Protein AF-A0A521Y5Y3-F1 (afdb_monomer_lite)

Sequence (90 aa):
MTMQLVERADTVRVTAGPFRTFSQIAEFQTTVARLQGVSSARIQSAQRGVLVLDVDYDGLVPLHVRLRELRDARWTQVQAAEDAVEIAVA

Structure (mmCIF, N/CA/C/O backbone):
data_AF-A0A521Y5Y3-F1
#
_entry.id   AF-A0A521Y5Y3-F1
#
loop_
_atom_site.group_PDB
_atom_site.id
_atom_site.type_symbol
_atom_site.label_atom_id
_atom_site.label_alt_id
_atom_site.label_comp_id
_atom_site.label_asym_id
_atom_site.label_entity_id
_atom_site.label_seq_id
_atom_site.pdbx_PDB_ins_code
_atom_site.Cartn_x
_atom_site.Cartn_y
_atom_site.Cartn_z
_atom_site.occupancy
_atom_site.B_iso_or_equiv
_atom_site.auth_seq_id
_atom_site.auth_comp_id
_atom_site.auth_asym_id
_atom_site.auth_atom_id
_atom_site.pdbx_PDB_model_num
ATOM 1 N N . MET A 1 1 ? 21.212 26.163 -18.662 1.00 38.28 1 MET A N 1
ATOM 2 C CA . MET A 1 1 ? 19.758 25.915 -18.710 1.00 38.28 1 MET A CA 1
ATOM 3 C C . MET A 1 1 ? 19.544 24.502 -18.207 1.00 38.28 1 MET A C 1
ATOM 5 O O . MET A 1 1 ? 19.880 23.557 -18.905 1.00 38.28 1 MET A O 1
ATOM 9 N N . THR A 1 2 ? 19.177 24.365 -16.938 1.00 37.28 2 THR A N 1
ATOM 10 C CA . THR A 1 2 ? 19.127 23.078 -16.239 1.00 37.28 2 THR A CA 1
ATOM 11 C C . THR A 1 2 ? 17.913 22.305 -16.742 1.00 37.28 2 THR A C 1
ATOM 13 O O . THR A 1 2 ? 16.783 22.668 -16.427 1.00 37.28 2 THR A O 1
ATOM 16 N N . MET A 1 3 ? 18.128 21.281 -17.570 1.00 36.53 3 MET A N 1
ATOM 17 C CA . MET A 1 3 ? 17.086 20.299 -17.867 1.00 36.53 3 MET A CA 1
ATOM 18 C C . MET A 1 3 ? 16.842 19.514 -16.577 1.00 36.53 3 MET A C 1
ATOM 20 O O . MET A 1 3 ? 17.604 18.611 -16.247 1.00 36.53 3 MET A O 1
ATOM 24 N N . GLN A 1 4 ? 15.812 19.890 -15.817 1.00 40.62 4 GLN A N 1
ATOM 25 C CA . GLN A 1 4 ? 15.213 18.971 -14.857 1.00 40.62 4 GLN A CA 1
ATOM 26 C C . GLN A 1 4 ? 14.518 17.892 -15.680 1.00 40.62 4 GLN A C 1
ATOM 28 O O . GLN A 1 4 ? 13.394 18.072 -16.148 1.00 40.62 4 GLN A O 1
ATOM 33 N N . LEU A 1 5 ? 15.235 16.796 -15.914 1.00 38.81 5 LEU A N 1
ATOM 34 C CA . LEU A 1 5 ? 14.633 15.537 -16.304 1.00 38.81 5 LEU A CA 1
ATOM 35 C C . LEU A 1 5 ? 13.764 15.119 -15.113 1.00 38.81 5 LEU A C 1
ATOM 37 O O . LEU A 1 5 ? 14.256 14.578 -14.129 1.00 38.81 5 LEU A O 1
ATOM 41 N N . VAL A 1 6 ? 12.487 15.492 -15.142 1.00 43.88 6 VAL A N 1
ATOM 42 C CA . VAL A 1 6 ? 11.495 14.878 -14.265 1.00 43.88 6 VAL A CA 1
ATOM 43 C C . VAL A 1 6 ? 11.309 13.485 -14.846 1.00 43.88 6 VAL A C 1
ATOM 45 O O . VAL A 1 6 ? 10.534 13.313 -15.787 1.00 43.88 6 VAL A O 1
ATOM 48 N N . GLU A 1 7 ? 12.106 12.526 -14.372 1.00 42.00 7 GLU A N 1
ATOM 49 C CA . GLU A 1 7 ? 11.787 11.107 -14.515 1.00 42.00 7 GLU A CA 1
ATOM 50 C C . GLU A 1 7 ? 10.330 10.966 -14.070 1.00 42.00 7 GLU A C 1
ATOM 52 O O . GLU A 1 7 ? 9.974 11.276 -12.929 1.00 42.00 7 GLU A O 1
ATOM 57 N N . ARG A 1 8 ? 9.441 10.683 -15.028 1.00 49.34 8 ARG A N 1
ATOM 58 C CA . ARG A 1 8 ? 8.030 10.490 -14.725 1.00 49.34 8 ARG A CA 1
ATOM 59 C C . ARG A 1 8 ? 7.945 9.172 -13.976 1.00 49.34 8 ARG A C 1
ATOM 61 O O . ARG A 1 8 ? 7.946 8.128 -14.608 1.00 49.34 8 ARG A O 1
ATOM 68 N N . ALA A 1 9 ? 7.892 9.235 -12.652 1.00 59.03 9 ALA A N 1
ATOM 69 C CA . ALA A 1 9 ? 7.366 8.122 -11.883 1.00 59.03 9 ALA A CA 1
ATOM 70 C C . ALA A 1 9 ? 5.948 7.851 -12.402 1.00 59.03 9 ALA A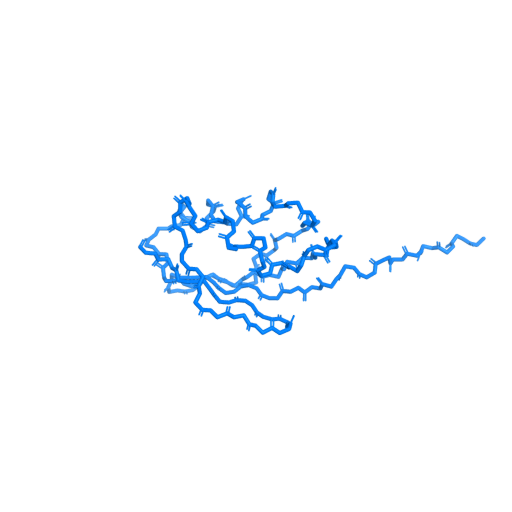 C 1
ATOM 72 O O . ALA A 1 9 ? 5.129 8.777 -12.469 1.00 59.03 9 ALA A O 1
ATOM 73 N N . ASP A 1 10 ? 5.675 6.617 -12.812 1.00 80.00 10 ASP A N 1
ATOM 74 C CA . ASP A 1 10 ? 4.334 6.231 -13.222 1.00 80.00 10 ASP A CA 1
ATOM 75 C C . ASP A 1 10 ? 3.461 6.181 -11.963 1.00 80.00 10 ASP A C 1
ATOM 77 O O . ASP A 1 10 ? 3.749 5.469 -10.994 1.00 80.00 10 ASP A O 1
ATOM 81 N N . THR A 1 11 ? 2.415 7.011 -11.935 1.00 87.00 11 THR A N 1
ATOM 82 C CA . THR A 1 11 ? 1.456 7.023 -10.830 1.00 87.00 11 THR A CA 1
ATOM 83 C C . THR A 1 11 ? 0.487 5.861 -11.011 1.00 87.00 11 THR A C 1
ATOM 85 O O . THR A 1 11 ? -0.347 5.870 -11.914 1.00 87.00 11 THR A O 1
ATOM 88 N N . VAL A 1 12 ? 0.557 4.882 -10.114 1.00 88.19 12 VAL A N 1
ATOM 89 C CA . VAL A 1 12 ? -0.322 3.711 -10.091 1.00 88.19 12 VAL A CA 1
ATOM 90 C C . VAL A 1 12 ? -1.391 3.890 -9.021 1.00 88.19 12 VAL A C 1
ATOM 92 O O . VAL A 1 12 ? -1.092 4.230 -7.872 1.00 88.19 12 VAL A O 1
ATOM 95 N N . ARG A 1 13 ? -2.652 3.611 -9.362 1.00 90.88 13 ARG A N 1
ATOM 96 C CA . ARG A 1 13 ? -3.747 3.649 -8.389 1.00 90.88 13 ARG A CA 1
ATOM 97 C C . ARG A 1 13 ? -3.849 2.326 -7.637 1.00 90.88 13 ARG A C 1
ATOM 99 O O . ARG A 1 13 ? -4.022 1.273 -8.240 1.00 90.88 13 ARG A O 1
ATOM 106 N N . VAL A 1 14 ? -3.827 2.370 -6.310 1.00 89.38 14 VAL A N 1
ATOM 107 C CA . VAL A 1 14 ? -4.010 1.188 -5.457 1.00 89.38 14 VAL A CA 1
ATOM 108 C C . VAL A 1 14 ? -5.284 1.338 -4.638 1.00 89.38 14 VAL A C 1
ATOM 110 O O . VAL A 1 14 ? -5.401 2.252 -3.828 1.00 89.38 14 VAL A O 1
ATOM 113 N N . THR A 1 15 ? -6.227 0.421 -4.815 1.00 90.38 15 THR A N 1
ATOM 114 C CA . THR A 1 15 ? -7.452 0.333 -4.016 1.00 90.38 15 THR A CA 1
ATOM 115 C C . THR A 1 15 ? -7.327 -0.824 -3.034 1.00 90.38 15 THR A C 1
ATOM 117 O O . THR A 1 15 ? -7.017 -1.942 -3.432 1.00 90.38 15 THR A O 1
ATOM 120 N N . ALA A 1 16 ? -7.566 -0.581 -1.748 1.00 88.38 16 ALA A N 1
ATOM 121 C CA . ALA A 1 16 ? -7.478 -1.597 -0.706 1.00 88.38 16 ALA A CA 1
ATOM 122 C C . ALA A 1 16 ? -8.677 -1.543 0.249 1.00 88.38 16 ALA A C 1
ATOM 124 O O . ALA A 1 16 ? -9.121 -0.462 0.626 1.00 88.38 16 ALA A O 1
ATOM 125 N N . GLY A 1 17 ? -9.204 -2.690 0.673 1.00 86.69 17 GLY A N 1
ATOM 126 C CA . GLY A 1 17 ? -10.282 -2.754 1.665 1.00 86.69 17 GLY A CA 1
ATOM 127 C C . GLY A 1 17 ? -11.026 -4.096 1.690 1.00 86.69 17 GLY A C 1
ATOM 128 O O . GLY A 1 17 ? -10.687 -4.994 0.928 1.00 86.69 17 GLY A O 1
ATOM 129 N N . PRO A 1 18 ? -12.042 -4.258 2.554 1.00 87.81 18 PRO A N 1
ATOM 130 C CA . PRO A 1 18 ? -12.478 -3.296 3.558 1.00 87.81 18 PRO A CA 1
ATOM 131 C C . PRO A 1 18 ? -11.605 -3.339 4.828 1.00 87.81 18 PRO A C 1
ATOM 133 O O . PRO A 1 18 ? -11.456 -4.367 5.481 1.00 87.81 18 PRO A O 1
ATOM 136 N N . PHE A 1 19 ? -11.075 -2.193 5.234 1.00 86.00 19 PHE A N 1
ATOM 137 C CA . PHE A 1 19 ? -10.470 -1.951 6.538 1.00 86.00 19 PHE A CA 1
ATOM 138 C C . PHE A 1 19 ? -11.550 -1.767 7.609 1.00 86.00 19 PHE A C 1
ATOM 140 O O . PHE A 1 19 ? -12.554 -1.086 7.395 1.00 86.00 19 PHE A O 1
ATOM 147 N N . ARG A 1 20 ? -11.317 -2.336 8.794 1.00 85.69 20 ARG A N 1
ATOM 148 C CA . ARG A 1 20 ? -12.215 -2.237 9.955 1.00 85.69 20 ARG A CA 1
ATOM 149 C C . ARG A 1 20 ? -11.869 -1.064 10.867 1.00 85.69 20 ARG A C 1
ATOM 151 O O . ARG A 1 20 ? -12.728 -0.606 11.613 1.00 85.69 20 ARG A O 1
ATOM 158 N N . THR A 1 21 ? -10.625 -0.585 10.831 1.00 85.75 21 THR A N 1
ATOM 159 C CA . THR A 1 21 ? -10.166 0.533 11.665 1.00 85.75 21 THR A CA 1
ATOM 160 C C . THR A 1 21 ? -9.278 1.503 10.889 1.00 85.75 21 THR A C 1
ATOM 162 O O . THR A 1 21 ? -8.582 1.125 9.946 1.00 85.75 21 THR A O 1
ATOM 165 N N . PHE A 1 22 ? -9.245 2.765 11.330 1.00 84.50 22 PHE A N 1
ATOM 166 C CA . PHE A 1 22 ? -8.321 3.773 10.795 1.00 84.50 22 PHE A CA 1
ATOM 167 C C . PHE A 1 22 ? -6.849 3.389 10.992 1.00 84.50 22 PHE A C 1
ATOM 169 O O . PHE A 1 22 ? -6.011 3.713 10.155 1.00 84.50 22 PHE A O 1
ATOM 176 N N . SER A 1 23 ? -6.531 2.652 12.060 1.00 86.88 23 SER A N 1
ATOM 177 C CA . SER A 1 23 ? -5.178 2.148 12.298 1.00 86.88 23 SER A CA 1
ATOM 178 C C . SER A 1 23 ? -4.723 1.187 11.199 1.00 86.88 23 SER A C 1
ATOM 180 O O . SER A 1 23 ? -3.578 1.281 10.775 1.00 86.88 23 SER A O 1
ATOM 182 N N . GLN A 1 24 ? -5.609 0.324 10.683 1.00 85.56 24 GLN A N 1
ATOM 183 C CA . GLN A 1 24 ? -5.266 -0.567 9.566 1.00 85.56 24 GLN A CA 1
ATOM 184 C C . GLN A 1 24 ? -5.019 0.207 8.264 1.00 85.56 24 GLN A C 1
ATOM 186 O O . GLN A 1 24 ? -4.131 -0.159 7.501 1.00 85.56 24 GLN A O 1
ATOM 191 N N . ILE A 1 25 ? -5.764 1.292 8.029 1.00 87.44 25 ILE A N 1
ATOM 192 C CA . ILE A 1 25 ? -5.546 2.186 6.881 1.00 87.44 25 ILE A CA 1
ATOM 193 C C . ILE A 1 25 ? -4.152 2.821 6.958 1.00 87.44 25 ILE A C 1
ATOM 195 O O . ILE A 1 25 ? -3.398 2.776 5.987 1.00 87.44 25 ILE A O 1
ATOM 199 N N . ALA A 1 26 ? -3.796 3.383 8.116 1.00 88.25 26 ALA A N 1
ATOM 200 C CA . ALA A 1 26 ? -2.493 4.013 8.329 1.00 88.25 26 ALA A CA 1
ATOM 201 C C . ALA A 1 26 ? -1.336 3.000 8.239 1.00 88.25 26 ALA A C 1
ATOM 203 O O . ALA A 1 26 ? -0.305 3.286 7.628 1.00 88.25 26 ALA A O 1
ATOM 204 N N . GLU A 1 27 ? -1.515 1.802 8.805 1.00 88.06 27 GLU A N 1
ATOM 205 C CA . GLU A 1 27 ? -0.563 0.689 8.716 1.00 88.06 27 GLU A CA 1
ATOM 206 C C . GLU A 1 27 ? -0.343 0.264 7.259 1.00 88.06 27 GLU A C 1
ATOM 208 O O . GLU A 1 27 ? 0.802 0.133 6.821 1.00 88.06 27 GLU A O 1
ATOM 213 N N . PHE A 1 28 ? -1.420 0.117 6.484 1.00 88.00 28 PHE A N 1
ATOM 214 C CA . PHE A 1 28 ? -1.342 -0.246 5.074 1.00 88.00 28 PHE A CA 1
ATOM 215 C C . PHE A 1 28 ? -0.649 0.841 4.244 1.00 88.00 28 PHE A C 1
ATOM 217 O O . PHE A 1 28 ? 0.299 0.543 3.522 1.00 88.00 28 PHE A O 1
ATOM 224 N N . GLN A 1 29 ? -1.048 2.109 4.388 1.00 90.38 29 GLN A N 1
ATOM 225 C CA . GLN A 1 29 ? -0.420 3.224 3.673 1.00 90.38 29 GLN A CA 1
ATOM 226 C C . GLN A 1 29 ? 1.077 3.339 4.001 1.00 90.38 29 GLN A C 1
ATOM 228 O O . GLN A 1 29 ? 1.896 3.494 3.097 1.00 90.38 29 GLN A O 1
ATOM 233 N N . THR A 1 30 ? 1.449 3.188 5.275 1.00 90.62 30 THR A N 1
ATOM 234 C CA . THR A 1 30 ? 2.856 3.181 5.709 1.00 90.62 30 THR A CA 1
ATOM 235 C C . THR A 1 30 ? 3.623 2.003 5.117 1.00 90.62 30 THR A C 1
ATOM 237 O O . THR A 1 30 ? 4.773 2.152 4.712 1.00 90.62 30 THR A O 1
ATOM 240 N N . THR A 1 31 ? 2.998 0.828 5.061 1.00 89.00 31 THR A N 1
ATOM 241 C CA . THR A 1 31 ? 3.596 -0.376 4.478 1.00 89.00 31 THR A CA 1
ATOM 242 C C . THR A 1 31 ? 3.859 -0.196 2.984 1.00 89.00 31 THR A C 1
ATOM 244 O O . THR A 1 31 ? 4.970 -0.457 2.533 1.00 89.00 31 THR A O 1
ATOM 247 N N . VAL A 1 32 ? 2.883 0.323 2.232 1.00 89.06 32 VAL A N 1
ATOM 248 C CA . VAL A 1 32 ? 3.038 0.629 0.800 1.00 89.06 32 VAL A CA 1
ATOM 249 C C . VAL A 1 32 ? 4.133 1.673 0.580 1.00 89.06 32 VAL A C 1
ATOM 251 O O . VAL A 1 32 ? 4.992 1.474 -0.271 1.00 89.06 32 VAL A O 1
ATOM 254 N N . ALA A 1 33 ? 4.173 2.736 1.388 1.00 91.50 33 ALA A N 1
ATOM 255 C CA . ALA A 1 33 ? 5.197 3.781 1.294 1.00 91.50 33 ALA A CA 1
ATOM 256 C C . ALA A 1 33 ? 6.631 3.280 1.558 1.00 91.50 33 ALA A C 1
ATOM 258 O O . ALA A 1 33 ? 7.591 3.952 1.195 1.00 91.50 33 ALA A O 1
ATOM 259 N N . ARG A 1 34 ? 6.789 2.123 2.212 1.00 90.81 34 ARG A N 1
ATOM 260 C CA . ARG A 1 34 ? 8.091 1.501 2.500 1.00 90.81 34 ARG A CA 1
ATOM 261 C C . ARG A 1 34 ? 8.528 0.485 1.445 1.00 90.81 34 ARG A C 1
ATOM 263 O O . ARG A 1 34 ? 9.629 -0.051 1.561 1.00 90.81 34 ARG A O 1
ATOM 270 N N . LEU A 1 35 ? 7.692 0.188 0.449 1.00 88.50 35 LEU A N 1
ATOM 271 C CA . LEU A 1 35 ? 8.060 -0.733 -0.621 1.00 88.50 35 LEU A CA 1
ATOM 272 C C . LEU A 1 35 ? 9.187 -0.150 -1.476 1.00 88.50 35 LEU A C 1
ATOM 274 O O . LEU A 1 35 ? 9.198 1.030 -1.822 1.00 88.50 35 LEU A O 1
ATOM 278 N N . GLN A 1 36 ? 10.124 -1.008 -1.870 1.00 89.31 36 GLN A N 1
ATOM 279 C CA . GLN A 1 36 ? 11.212 -0.608 -2.752 1.00 89.31 36 GLN A CA 1
ATOM 280 C C . GLN A 1 36 ? 10.663 -0.137 -4.110 1.00 89.31 36 GLN A C 1
ATOM 282 O O . GLN A 1 36 ? 9.911 -0.859 -4.773 1.00 89.31 36 GLN A O 1
ATOM 287 N N . GLY A 1 37 ? 11.091 1.053 -4.535 1.00 89.56 37 GLY A N 1
ATOM 288 C CA . GLY A 1 37 ? 10.650 1.696 -5.776 1.00 89.56 37 GLY A CA 1
ATOM 289 C C . GLY A 1 37 ? 9.441 2.617 -5.603 1.00 89.56 37 GLY A C 1
ATOM 290 O O . GLY A 1 37 ? 9.103 3.328 -6.540 1.00 89.56 37 GLY A O 1
ATOM 291 N N . VAL A 1 38 ? 8.807 2.654 -4.425 1.00 91.56 38 VAL A N 1
ATOM 292 C CA . VAL A 1 38 ? 7.788 3.666 -4.115 1.00 91.56 38 VAL A CA 1
ATOM 293 C C . VAL A 1 38 ? 8.486 4.955 -3.696 1.00 91.56 38 VAL A C 1
ATOM 295 O O . VAL A 1 38 ? 9.222 4.977 -2.712 1.00 91.56 38 VAL A O 1
ATOM 298 N N . SER A 1 39 ? 8.244 6.036 -4.434 1.00 91.69 39 SER A N 1
ATOM 299 C CA . SER A 1 39 ? 8.729 7.375 -4.080 1.00 91.69 39 SER A CA 1
ATOM 300 C C . SER A 1 39 ? 7.697 8.159 -3.265 1.00 91.69 39 SER A C 1
ATOM 302 O O . SER A 1 39 ? 8.057 9.010 -2.450 1.00 91.69 39 SER A O 1
ATOM 304 N N . SER A 1 40 ? 6.409 7.854 -3.445 1.00 91.81 40 SER A N 1
ATOM 305 C CA . SER A 1 40 ? 5.297 8.516 -2.763 1.00 91.81 40 SER A CA 1
ATOM 306 C C . SER A 1 40 ? 4.061 7.616 -2.732 1.00 91.81 40 SER A C 1
ATOM 308 O O . SER A 1 40 ? 3.781 6.904 -3.691 1.00 91.81 40 SER A O 1
ATOM 310 N N . ALA A 1 41 ? 3.299 7.660 -1.636 1.00 91.62 41 ALA A N 1
ATOM 311 C CA . ALA A 1 41 ? 2.011 6.977 -1.498 1.00 91.62 41 ALA A CA 1
ATOM 312 C C . ALA A 1 41 ? 0.998 7.924 -0.837 1.00 91.62 41 ALA A C 1
ATOM 314 O O . ALA A 1 41 ? 0.986 8.103 0.388 1.00 91.62 41 ALA A O 1
ATOM 315 N N . ARG A 1 42 ? 0.166 8.563 -1.663 1.00 93.56 42 ARG A N 1
ATOM 316 C CA . ARG A 1 42 ? -0.779 9.609 -1.253 1.00 93.56 42 ARG A CA 1
ATOM 317 C C . ARG A 1 42 ? -2.194 9.066 -1.177 1.00 93.56 42 ARG A C 1
ATOM 319 O O . ARG A 1 42 ? -2.653 8.383 -2.084 1.00 93.56 42 ARG A O 1
ATOM 326 N N . ILE A 1 43 ? -2.905 9.413 -0.109 1.00 92.75 43 ILE A N 1
ATOM 327 C CA . ILE A 1 43 ? -4.316 9.056 0.040 1.00 92.75 43 ILE A CA 1
ATOM 328 C C . ILE A 1 43 ? -5.154 9.953 -0.874 1.00 92.75 43 ILE A C 1
ATOM 330 O O . ILE A 1 43 ? -5.217 11.161 -0.664 1.00 92.75 43 ILE A O 1
ATOM 334 N N . GLN A 1 44 ? -5.816 9.344 -1.857 1.00 93.69 44 GLN A N 1
ATOM 335 C CA . GLN A 1 44 ? -6.839 9.982 -2.691 1.00 93.69 44 GLN A CA 1
ATOM 336 C C . GLN A 1 44 ? -8.175 10.031 -1.955 1.00 93.69 44 GLN A C 1
ATOM 338 O O . GLN A 1 44 ? -8.822 11.071 -1.858 1.00 93.69 44 GLN A O 1
ATOM 343 N N . SER A 1 45 ? -8.601 8.884 -1.423 1.00 91.88 45 SER A N 1
ATOM 344 C CA . SER A 1 45 ? -9.851 8.777 -0.679 1.00 91.88 45 SER A CA 1
ATOM 345 C C . SER A 1 45 ? -9.811 7.624 0.316 1.00 91.88 45 SER A C 1
ATOM 347 O O . SER A 1 45 ? -9.137 6.620 0.100 1.00 91.88 45 SER A O 1
ATOM 349 N N . ALA A 1 46 ? -10.543 7.774 1.417 1.00 88.81 46 ALA A N 1
ATOM 350 C CA . ALA A 1 46 ? -10.765 6.722 2.398 1.00 88.81 46 ALA A CA 1
ATOM 351 C C . ALA A 1 46 ? -12.237 6.763 2.821 1.00 88.81 46 ALA A C 1
ATOM 353 O O . ALA A 1 46 ? -12.650 7.654 3.562 1.00 88.81 46 ALA A O 1
ATOM 354 N N . GLN A 1 47 ? -13.057 5.846 2.307 1.00 88.06 47 GLN A N 1
ATOM 355 C CA . GLN A 1 47 ? -14.502 5.839 2.547 1.00 88.06 47 GLN A CA 1
ATOM 356 C C . GLN A 1 47 ? -15.014 4.418 2.752 1.00 88.06 47 GLN A C 1
ATOM 358 O O . GLN A 1 47 ? -14.652 3.509 2.015 1.00 88.06 47 GLN A O 1
ATOM 363 N N . ARG A 1 48 ? -15.894 4.225 3.746 1.00 87.00 48 ARG A N 1
ATOM 364 C CA . ARG A 1 48 ? -16.549 2.931 4.035 1.00 87.00 48 ARG A CA 1
ATOM 365 C C . ARG A 1 48 ? -15.566 1.753 4.178 1.00 87.00 48 ARG A C 1
ATOM 367 O O . ARG A 1 48 ? -15.863 0.641 3.760 1.00 87.00 48 ARG A O 1
ATOM 374 N N . GLY A 1 49 ? -14.388 2.008 4.751 1.00 84.50 49 GLY A N 1
ATOM 375 C CA . GLY A 1 49 ? -13.334 1.002 4.894 1.00 84.50 49 GLY A CA 1
ATOM 376 C C . GLY A 1 49 ? -12.544 0.730 3.611 1.00 84.50 49 GLY A C 1
ATOM 377 O O . GLY A 1 49 ? -11.657 -0.105 3.629 1.00 84.50 49 GLY A O 1
ATOM 378 N N . VAL A 1 50 ? -12.798 1.418 2.503 1.00 87.62 50 VAL A N 1
ATOM 379 C CA . VAL A 1 50 ? -11.983 1.317 1.287 1.00 87.62 50 VAL A CA 1
ATOM 380 C C . VAL A 1 50 ? -11.019 2.496 1.231 1.00 87.62 50 VAL A C 1
ATOM 382 O O . VAL A 1 50 ? -11.424 3.640 1.436 1.00 87.62 50 VAL A O 1
ATOM 385 N N . LEU A 1 51 ? -9.748 2.214 0.967 1.00 90.25 51 LEU A N 1
ATOM 386 C CA . LEU A 1 51 ? -8.677 3.178 0.753 1.00 90.25 51 LEU A CA 1
ATOM 387 C C . LEU A 1 51 ? -8.296 3.188 -0.723 1.00 90.25 51 LEU A C 1
ATOM 389 O O . LEU A 1 51 ? -8.067 2.132 -1.301 1.00 90.25 51 LEU A O 1
ATOM 393 N N . VAL A 1 52 ? -8.154 4.374 -1.299 1.00 91.88 52 VAL A N 1
ATOM 394 C CA . VAL A 1 52 ? -7.558 4.578 -2.619 1.00 91.88 52 VAL A CA 1
ATOM 395 C C . VAL A 1 52 ? -6.287 5.398 -2.439 1.00 91.88 52 VAL A C 1
ATOM 397 O O . VAL A 1 52 ? -6.324 6.488 -1.858 1.00 91.88 52 VAL A O 1
ATOM 400 N N . LEU A 1 53 ? -5.172 4.867 -2.929 1.00 92.69 53 LEU A N 1
ATOM 401 C CA . LEU A 1 53 ? -3.861 5.499 -2.940 1.00 92.69 53 LEU A CA 1
ATOM 402 C C . LEU A 1 53 ? -3.443 5.819 -4.374 1.00 92.69 53 LEU A C 1
ATOM 404 O O . LEU A 1 53 ? -3.599 4.980 -5.258 1.00 92.69 53 LEU A O 1
ATOM 408 N N . ASP A 1 54 ? -2.851 6.990 -4.569 1.00 93.75 54 ASP A N 1
ATOM 409 C CA . ASP A 1 54 ? -1.997 7.264 -5.721 1.00 93.75 54 ASP A CA 1
ATOM 410 C C . ASP A 1 54 ? -0.552 6.973 -5.296 1.00 93.75 54 ASP A C 1
ATOM 412 O O . ASP A 1 54 ? -0.042 7.571 -4.339 1.00 93.75 54 ASP A O 1
ATOM 416 N N . VAL A 1 55 ? 0.081 6.013 -5.968 1.00 92.25 55 VAL A N 1
ATOM 417 C CA . VAL A 1 55 ? 1.434 5.547 -5.664 1.00 92.25 55 VAL A CA 1
ATOM 418 C C . VAL A 1 55 ? 2.354 5.931 -6.808 1.00 92.25 55 VAL A C 1
ATOM 420 O O . VAL A 1 55 ? 2.215 5.409 -7.908 1.00 92.25 55 VAL A O 1
ATOM 423 N N . ASP A 1 56 ? 3.301 6.823 -6.543 1.00 92.88 56 ASP A N 1
ATOM 424 C CA . ASP A 1 56 ? 4.325 7.179 -7.520 1.00 92.88 56 ASP A CA 1
ATOM 425 C C . ASP A 1 56 ? 5.423 6.105 -7.450 1.00 92.88 56 ASP A C 1
ATOM 427 O O . ASP A 1 56 ? 6.087 5.941 -6.416 1.00 92.88 56 ASP A O 1
ATOM 431 N N . TYR A 1 57 ? 5.562 5.325 -8.525 1.00 88.69 57 TYR A N 1
ATOM 432 C CA . TYR A 1 57 ? 6.406 4.133 -8.563 1.00 88.69 57 TYR A CA 1
ATOM 433 C C . TYR A 1 57 ? 7.455 4.210 -9.674 1.00 88.69 57 TYR A C 1
ATOM 435 O O . TYR A 1 57 ? 7.138 4.508 -10.820 1.00 88.69 57 TYR A O 1
ATOM 443 N N . ASP A 1 58 ? 8.702 3.905 -9.321 1.00 88.62 58 ASP A N 1
ATOM 444 C CA . ASP A 1 58 ? 9.863 3.903 -10.223 1.00 88.62 58 ASP A CA 1
ATOM 445 C C . ASP A 1 58 ? 10.747 2.663 -9.981 1.00 88.62 58 ASP A C 1
ATOM 447 O O . ASP A 1 58 ? 11.975 2.691 -9.926 1.00 88.62 58 ASP A O 1
ATOM 451 N N . GLY A 1 59 ? 10.106 1.530 -9.691 1.00 84.94 59 GLY A N 1
ATOM 452 C CA . GLY A 1 59 ? 10.808 0.270 -9.492 1.00 84.94 59 GLY A CA 1
ATOM 453 C C . GLY A 1 59 ? 10.877 -0.570 -10.762 1.00 84.94 59 GLY A C 1
ATOM 454 O O . GLY A 1 59 ? 9.933 -0.644 -11.539 1.00 84.94 59 GLY A O 1
ATOM 455 N N . LEU A 1 60 ? 11.979 -1.310 -10.909 1.00 84.81 60 LEU A N 1
ATOM 456 C CA . LEU A 1 60 ? 12.173 -2.274 -12.004 1.00 84.81 60 LEU A CA 1
ATOM 457 C C . LEU A 1 60 ? 11.162 -3.433 -11.988 1.00 84.81 60 LEU A C 1
ATOM 459 O O . LEU A 1 60 ? 10.935 -4.087 -13.002 1.00 84.81 60 LEU A O 1
ATOM 463 N N . VAL A 1 61 ? 10.605 -3.737 -10.815 1.00 85.25 61 VAL A N 1
ATOM 464 C CA . VAL A 1 61 ? 9.629 -4.812 -10.618 1.00 85.25 61 VAL A CA 1
ATOM 465 C C . VAL A 1 61 ? 8.245 -4.178 -10.596 1.00 85.25 61 VAL A C 1
ATOM 467 O O . VAL A 1 61 ? 8.053 -3.288 -9.785 1.00 85.25 61 VAL A O 1
ATOM 470 N N . PRO A 1 62 ? 7.252 -4.631 -11.376 1.00 84.38 62 PRO A N 1
ATOM 471 C CA . PRO A 1 62 ? 5.926 -4.019 -11.355 1.00 84.38 62 PRO A CA 1
ATOM 472 C C . PRO A 1 62 ? 5.336 -3.924 -9.939 1.00 84.38 62 PRO A C 1
ATOM 474 O O . PRO A 1 62 ? 5.397 -4.892 -9.173 1.00 84.38 62 PRO A O 1
ATOM 477 N N . LEU A 1 63 ? 4.716 -2.788 -9.597 1.00 83.62 63 LEU A N 1
ATOM 478 C CA . LEU A 1 63 ? 4.186 -2.532 -8.249 1.00 83.62 63 LEU A CA 1
ATOM 479 C C . LEU A 1 63 ? 3.243 -3.645 -7.770 1.00 83.62 63 LEU A C 1
ATOM 481 O O . LEU A 1 63 ? 3.317 -4.073 -6.621 1.00 83.62 63 LEU A O 1
ATOM 485 N N . HIS A 1 64 ? 2.400 -4.177 -8.658 1.00 81.75 64 HIS A N 1
ATOM 486 C CA . HIS A 1 64 ? 1.493 -5.274 -8.326 1.00 81.75 64 HIS A CA 1
ATOM 487 C C . HIS A 1 64 ? 2.224 -6.558 -7.903 1.00 81.75 64 HIS A C 1
ATOM 489 O O . HIS A 1 64 ? 1.636 -7.357 -7.191 1.00 81.75 64 HIS A O 1
ATOM 495 N N . VAL A 1 65 ? 3.471 -6.787 -8.328 1.00 82.38 65 VAL A N 1
ATOM 496 C CA . VAL A 1 65 ? 4.292 -7.921 -7.871 1.00 82.38 65 VAL A CA 1
ATOM 497 C C . VAL A 1 65 ? 4.835 -7.637 -6.474 1.00 82.38 65 VAL A C 1
ATOM 499 O O . VAL A 1 65 ? 4.753 -8.505 -5.611 1.00 82.38 65 VAL A O 1
ATOM 502 N N . ARG A 1 66 ? 5.302 -6.409 -6.213 1.00 84.19 66 ARG A N 1
ATOM 503 C CA . ARG A 1 66 ? 5.755 -5.986 -4.875 1.00 84.19 66 ARG A CA 1
ATOM 504 C C . ARG A 1 66 ? 4.637 -6.021 -3.841 1.00 84.19 66 ARG A C 1
ATOM 506 O O . ARG A 1 66 ? 4.846 -6.461 -2.718 1.00 84.19 66 ARG A O 1
ATOM 513 N N . LEU A 1 67 ? 3.424 -5.639 -4.226 1.00 81.50 67 LEU A N 1
ATOM 514 C CA . LEU A 1 67 ? 2.254 -5.728 -3.354 1.00 81.50 67 LEU A CA 1
ATOM 515 C C . LEU A 1 67 ? 1.903 -7.183 -2.991 1.00 81.50 67 LEU A C 1
ATOM 517 O O . LEU A 1 67 ? 1.375 -7.413 -1.905 1.00 81.50 67 LEU A O 1
ATOM 521 N N . ARG A 1 68 ? 2.271 -8.184 -3.812 1.00 76.56 68 ARG A N 1
ATOM 522 C CA . ARG A 1 68 ? 2.136 -9.608 -3.437 1.00 76.56 68 ARG A CA 1
ATOM 523 C C . ARG A 1 68 ? 3.099 -10.018 -2.333 1.00 76.56 68 ARG A C 1
ATOM 525 O O . ARG A 1 68 ? 2.763 -10.931 -1.589 1.00 76.56 68 ARG A O 1
ATOM 532 N N . GLU A 1 69 ? 4.249 -9.360 -2.192 1.00 73.75 69 GLU A N 1
ATOM 533 C CA . GLU A 1 69 ? 5.181 -9.614 -1.082 1.00 73.75 69 GLU A CA 1
ATOM 534 C C . GLU A 1 69 ? 4.547 -9.225 0.269 1.00 73.75 69 GLU A C 1
ATOM 536 O O . GLU A 1 69 ? 4.878 -9.798 1.303 1.00 73.75 69 GLU A O 1
ATOM 541 N N . LEU A 1 70 ? 3.548 -8.328 0.269 1.00 71.19 70 LEU A N 1
ATOM 542 C CA . LEU A 1 70 ? 2.760 -7.991 1.462 1.00 71.19 70 LEU A CA 1
ATOM 543 C C . LEU A 1 70 ? 1.766 -9.093 1.875 1.00 71.19 70 LEU A C 1
ATOM 545 O O . LEU A 1 70 ? 1.217 -9.049 2.984 1.00 71.19 70 LEU A O 1
ATOM 549 N N . ARG A 1 71 ? 1.518 -10.076 0.998 1.00 60.97 71 ARG A N 1
ATOM 550 C CA . ARG A 1 71 ? 0.543 -11.154 1.215 1.00 60.97 71 ARG A CA 1
ATOM 551 C C . ARG A 1 71 ? 0.931 -12.088 2.348 1.00 60.97 71 ARG A C 1
ATOM 553 O O . ARG A 1 71 ? 0.047 -12.583 3.040 1.00 60.97 71 ARG A O 1
ATOM 560 N N . ASP A 1 72 ? 2.224 -12.260 2.588 1.00 54.41 72 ASP A N 1
ATOM 561 C CA . ASP A 1 72 ? 2.708 -13.096 3.687 1.00 54.41 72 ASP A CA 1
ATOM 562 C C . ASP A 1 72 ? 2.525 -12.418 5.062 1.00 54.41 72 ASP A C 1
ATOM 564 O O . ASP A 1 72 ? 2.681 -13.071 6.091 1.00 54.41 72 ASP A O 1
ATOM 568 N N . ALA A 1 73 ? 2.140 -11.130 5.099 1.00 53.84 73 ALA A N 1
ATOM 569 C CA . ALA A 1 73 ? 2.026 -10.351 6.333 1.00 53.84 73 ALA A CA 1
ATOM 570 C C . ALA A 1 73 ? 0.583 -10.099 6.820 1.00 53.84 73 ALA A C 1
ATOM 572 O O . ALA A 1 73 ? 0.370 -10.105 8.032 1.00 53.84 73 ALA A O 1
ATOM 573 N N . ARG A 1 74 ? -0.405 -9.848 5.936 1.00 61.78 74 ARG A N 1
ATOM 574 C CA . ARG A 1 74 ? -1.820 -9.600 6.340 1.00 61.78 74 ARG A CA 1
ATOM 575 C C . ARG A 1 74 ? -2.824 -9.338 5.205 1.00 61.78 74 ARG A C 1
ATOM 577 O O . ARG A 1 74 ? -4.027 -9.348 5.455 1.00 61.78 74 ARG A O 1
ATOM 584 N N . TRP A 1 75 ? -2.365 -9.013 3.993 1.00 68.81 75 TRP A N 1
ATOM 585 C CA . TRP A 1 75 ? -3.189 -8.355 2.965 1.00 68.81 75 TRP A CA 1
ATOM 586 C C . TRP A 1 75 ? -3.305 -9.220 1.704 1.00 68.81 75 TRP A C 1
ATOM 588 O O . TRP A 1 75 ? -2.298 -9.590 1.113 1.00 68.81 75 TRP A O 1
ATOM 598 N N . THR A 1 76 ? -4.515 -9.555 1.258 1.00 63.50 76 THR A N 1
ATOM 599 C CA . THR A 1 76 ? -4.715 -10.459 0.113 1.00 63.50 76 THR A CA 1
ATOM 600 C C . THR A 1 76 ? -4.956 -9.662 -1.162 1.00 63.50 76 THR A C 1
ATOM 602 O O . THR A 1 76 ? -6.010 -9.068 -1.338 1.00 63.50 76 THR A O 1
ATOM 605 N N . GLN A 1 77 ? -4.009 -9.655 -2.096 1.00 62.00 77 GLN A N 1
ATOM 606 C CA . GLN A 1 77 ? -4.231 -9.038 -3.407 1.00 62.00 77 GLN A C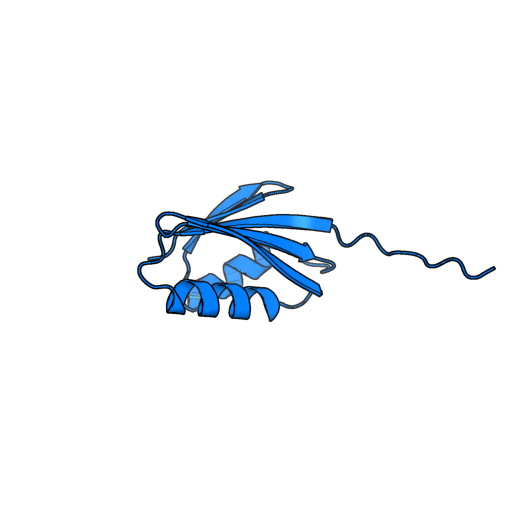A 1
ATOM 607 C C . GLN A 1 77 ? -5.315 -9.781 -4.201 1.00 62.00 77 GLN A C 1
ATOM 609 O O . GLN A 1 77 ? -5.295 -11.012 -4.254 1.00 62.00 77 GLN A O 1
ATOM 614 N N . VAL A 1 78 ? -6.234 -9.036 -4.825 1.00 57.53 78 VAL A N 1
ATOM 615 C CA . VAL A 1 78 ? -7.409 -9.598 -5.516 1.00 57.53 78 VAL A CA 1
ATOM 616 C C . VAL A 1 78 ? -7.328 -9.409 -7.023 1.00 57.53 78 VAL A C 1
ATOM 618 O O . VAL A 1 78 ? -7.600 -10.363 -7.747 1.00 57.53 78 VAL A O 1
ATOM 621 N N . GLN A 1 79 ? -6.914 -8.234 -7.511 1.00 61.03 79 GLN A N 1
ATOM 622 C CA . GLN A 1 79 ? -6.794 -7.959 -8.951 1.00 61.03 79 GLN A CA 1
ATOM 623 C C . GLN A 1 79 ? -5.636 -7.000 -9.259 1.00 61.03 79 GLN A C 1
ATOM 625 O O . GLN A 1 79 ? -5.227 -6.200 -8.419 1.00 61.03 79 GLN A O 1
ATOM 630 N N . ALA A 1 80 ? -5.085 -7.099 -10.470 1.00 58.59 80 ALA A N 1
ATOM 631 C CA . ALA A 1 80 ? -4.093 -6.172 -11.008 1.00 58.59 80 ALA A CA 1
ATOM 632 C C . ALA A 1 80 ? -4.388 -5.889 -12.489 1.00 58.59 80 ALA A C 1
ATOM 634 O O . ALA A 1 80 ? -4.632 -6.818 -13.256 1.00 58.59 80 ALA A O 1
ATOM 635 N N . ALA A 1 81 ? -4.340 -4.614 -12.859 1.00 61.56 81 ALA A N 1
ATOM 636 C CA . ALA A 1 81 ? -4.365 -4.068 -14.211 1.00 61.56 81 ALA A CA 1
ATOM 637 C C . ALA A 1 81 ? -3.136 -3.154 -14.401 1.00 61.56 81 ALA A C 1
ATOM 639 O O . ALA A 1 81 ? -2.438 -2.865 -13.428 1.00 61.56 81 ALA A O 1
ATOM 640 N N . GLU A 1 82 ? -2.856 -2.711 -15.632 1.00 64.62 82 GLU A N 1
ATOM 641 C CA . GLU A 1 82 ? -1.647 -1.921 -15.948 1.00 64.62 82 GLU A CA 1
ATOM 642 C C . GLU A 1 82 ? -1.522 -0.646 -15.089 1.00 64.62 82 GLU A C 1
ATOM 644 O O . GLU A 1 82 ? -0.450 -0.407 -14.538 1.00 64.62 82 GLU A O 1
ATOM 649 N N . A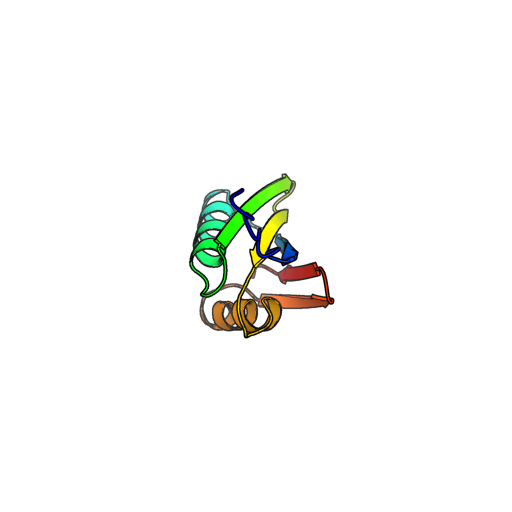SP A 1 83 ? -2.629 0.068 -14.842 1.00 73.00 83 ASP A N 1
ATOM 650 C CA . ASP A 1 83 ? -2.640 1.333 -14.078 1.00 73.00 83 ASP A CA 1
ATOM 651 C C . ASP A 1 83 ? -3.336 1.243 -12.704 1.00 73.00 83 ASP A C 1
ATOM 653 O O . ASP A 1 83 ? -3.471 2.242 -11.986 1.00 73.00 83 ASP A O 1
ATOM 657 N N . ALA A 1 84 ? -3.833 0.059 -12.329 1.00 71.94 84 ALA A N 1
ATOM 658 C CA . ALA A 1 84 ? -4.649 -0.117 -11.130 1.00 71.94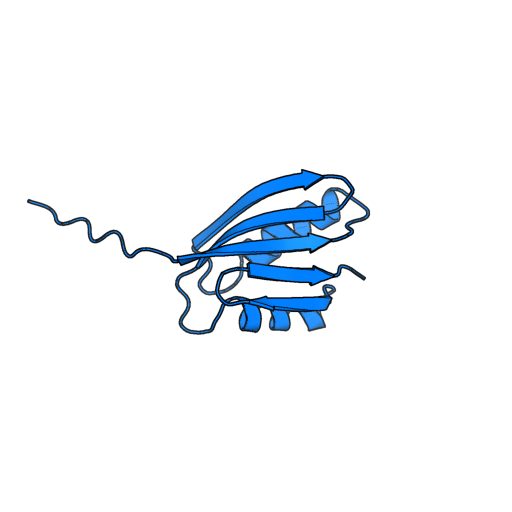 84 ALA A CA 1
ATOM 659 C C . ALA A 1 84 ? -4.400 -1.455 -10.425 1.00 71.94 84 ALA A C 1
ATOM 661 O O . ALA A 1 84 ? -4.349 -2.509 -11.053 1.00 71.94 84 ALA A O 1
ATOM 662 N N . VAL A 1 85 ? -4.314 -1.436 -9.094 1.00 76.75 85 VAL A N 1
ATOM 663 C CA . VAL A 1 85 ? -4.188 -2.643 -8.264 1.00 76.75 85 VAL A CA 1
ATOM 664 C C . VAL A 1 85 ? -5.281 -2.666 -7.203 1.00 76.75 85 VAL A C 1
ATOM 666 O O . VAL A 1 85 ? -5.484 -1.675 -6.507 1.00 76.75 85 VAL A O 1
ATOM 669 N N . GLU A 1 86 ? -5.955 -3.804 -7.040 1.00 77.06 86 GLU A N 1
ATOM 670 C CA . GLU A 1 86 ? -6.968 -4.018 -6.005 1.00 77.06 86 GLU A CA 1
ATOM 671 C C . GLU A 1 86 ? -6.515 -5.054 -4.969 1.00 77.06 86 GLU A C 1
ATOM 673 O O . GLU A 1 86 ? -6.073 -6.162 -5.301 1.00 77.06 86 GLU A O 1
ATOM 678 N N . ILE A 1 87 ? -6.666 -4.710 -3.689 1.00 75.62 87 ILE A N 1
ATOM 679 C CA . ILE A 1 87 ? -6.255 -5.524 -2.543 1.00 75.62 87 ILE A CA 1
ATOM 680 C C . ILE A 1 87 ? -7.435 -5.730 -1.589 1.00 75.62 87 ILE A C 1
ATOM 682 O O . ILE A 1 87 ? -7.991 -4.773 -1.055 1.00 75.62 87 ILE A O 1
ATOM 686 N N . ALA A 1 88 ? -7.781 -6.987 -1.311 1.00 70.00 88 ALA A N 1
ATOM 687 C CA . ALA A 1 88 ? -8.674 -7.333 -0.215 1.00 70.00 88 ALA A CA 1
ATOM 688 C C . ALA A 1 88 ? -7.925 -7.416 1.112 1.00 70.00 88 ALA A C 1
ATOM 690 O O . ALA A 1 88 ? -6.865 -8.029 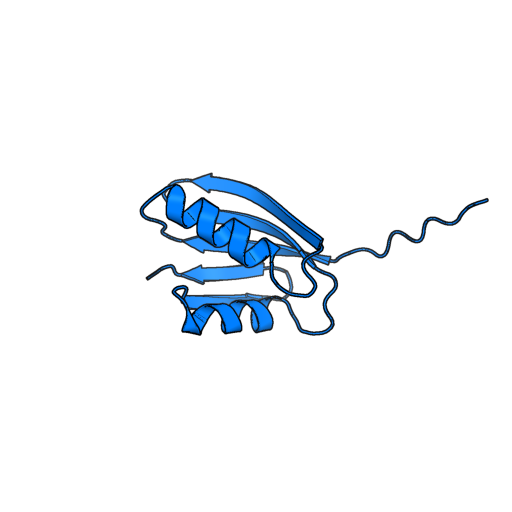1.250 1.00 70.00 88 ALA A O 1
ATOM 691 N N . VAL A 1 89 ? -8.541 -6.837 2.127 1.00 64.62 89 VAL A N 1
ATOM 692 C CA . VAL A 1 89 ? -8.118 -6.973 3.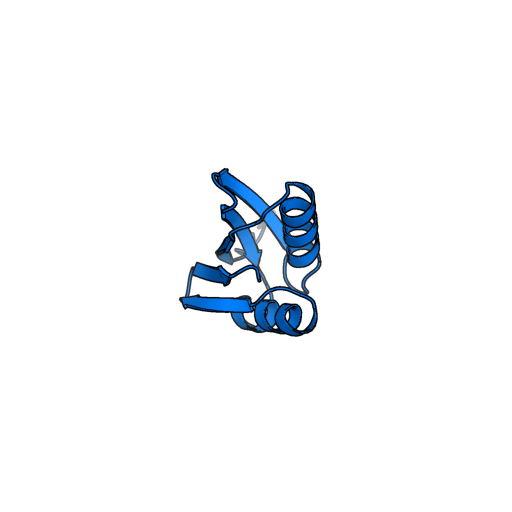518 1.00 64.62 89 VAL A CA 1
ATOM 693 C C . VAL A 1 89 ? -8.896 -8.138 4.136 1.00 64.62 89 VAL A C 1
ATOM 695 O O . VAL A 1 89 ? -10.124 -8.138 4.068 1.00 64.62 89 VAL A O 1
ATOM 698 N N . ALA A 1 90 ? -8.194 -9.126 4.706 1.00 59.16 90 ALA A N 1
ATOM 699 C CA . ALA A 1 90 ? -8.802 -10.255 5.424 1.00 59.16 90 ALA A CA 1
ATOM 700 C C . ALA A 1 90 ? -9.164 -9.884 6.877 1.00 59.16 90 ALA A C 1
ATOM 702 O O . ALA A 1 90 ? -8.366 -9.164 7.525 1.00 59.16 90 ALA A O 1
#

Secondary structure (DSSP, 8-state):
---------EEEEEEEE--SSHHHHHHHHHHHHTSTTEEEEEEEEEETTEEEEEEEE--SS-HHHHHHHGGGTTEEEEEE-SSEEEEEE-

Foldseek 3Di:
DDPPPPPQQQWAKEKEDQDPDPVVVVVVQVVLCPFPQFPDWAWPDAPNSMTITTTRGDDPDPSQVSVVVCVVPFKAWDDDDPRYTYIYGD

Radius of gyration: 13.55 Å; chains: 1; bounding box: 36×39×31 Å

pLDDT: mean 78.07, std 15.93, range [36.53, 93.75]